Protein AF-A0A942GZS8-F1 (afdb_monomer_lite)

Foldseek 3Di:
DQKWKWFADPQQKIFIDSDPVCVVVVHGGPDIDRLVPDPLNVPWDDDPVRVVCRNVRHIDMGDDSPPPD

Secondary structure (DSSP, 8-state):
--EEEEEE-TTSEEEEESSHHHHHTTPPPSEEEETTT-HHHHTS---HHHHHHHHTT--EEEE-SSS--

Sequence (69 aa):
MAKIYARSNHIGWIHIWSRAEAYELGEPSEHFFNGRTDPRWAGVPLDEGQKAALAKGELIEVEDPGYLD

Radius of gyration: 10.91 Å; chains: 1; bounding box: 28×25×28 Å

pLDDT: mean 95.8, std 4.62, range [65.5, 98.5]

Structure (mmCIF, N/CA/C/O backbone):
data_AF-A0A942GZS8-F1
#
_entry.id   AF-A0A942GZS8-F1
#
loop_
_atom_site.group_PDB
_atom_site.id
_atom_site.type_symbol
_atom_site.label_atom_id
_atom_site.label_alt_id
_atom_site.label_comp_id
_atom_site.label_asym_id
_atom_site.label_entity_id
_atom_site.label_seq_id
_atom_site.pdbx_PDB_ins_code
_atom_site.Cartn_x
_atom_site.Cartn_y
_atom_site.Cartn_z
_atom_site.occupancy
_atom_site.B_iso_or_equiv
_atom_site.auth_seq_id
_atom_site.auth_comp_id
_atom_site.auth_asym_id
_atom_site.auth_atom_id
_atom_site.pdbx_PDB_model_num
ATOM 1 N N . MET A 1 1 ? 1.794 -0.081 17.641 1.00 65.50 1 MET A N 1
ATOM 2 C CA . MET A 1 1 ? 1.378 -0.401 16.265 1.00 65.50 1 MET A CA 1
ATOM 3 C C . MET A 1 1 ? 2.640 -0.578 15.451 1.00 65.50 1 MET A C 1
ATOM 5 O O . MET A 1 1 ? 3.553 0.229 15.615 1.00 65.50 1 MET A O 1
ATOM 9 N N . ALA A 1 2 ? 2.751 -1.679 14.709 1.00 89.88 2 ALA A N 1
ATOM 10 C CA . ALA A 1 2 ? 3.889 -1.914 13.827 1.00 89.88 2 ALA A CA 1
ATOM 11 C C . ALA A 1 2 ? 3.815 -0.967 12.619 1.00 89.88 2 ALA A C 1
ATOM 13 O O . ALA A 1 2 ? 2.748 -0.445 12.300 1.00 89.88 2 ALA A O 1
ATOM 14 N N . LYS A 1 3 ? 4.953 -0.711 11.974 1.00 95.44 3 LYS A N 1
ATOM 15 C CA . LYS A 1 3 ? 4.994 0.005 10.697 1.00 95.44 3 LYS A CA 1
ATOM 16 C C . LYS A 1 3 ? 5.042 -1.005 9.564 1.00 95.44 3 LYS A C 1
ATOM 18 O O . LYS A 1 3 ? 5.684 -2.043 9.700 1.00 95.44 3 LYS A O 1
ATOM 23 N N . ILE A 1 4 ? 4.404 -0.660 8.456 1.00 97.12 4 ILE A N 1
ATOM 24 C CA . ILE A 1 4 ? 4.452 -1.417 7.211 1.00 97.12 4 ILE A CA 1
ATOM 25 C C . ILE A 1 4 ? 4.795 -0.500 6.047 1.00 97.12 4 ILE A C 1
ATOM 27 O O . ILE A 1 4 ? 4.609 0.719 6.094 1.00 97.12 4 ILE A O 1
ATOM 31 N N . TYR A 1 5 ? 5.259 -1.119 4.974 1.00 98.25 5 TYR A N 1
ATOM 32 C CA . TYR A 1 5 ? 5.605 -0.467 3.729 1.00 98.25 5 TYR A CA 1
ATOM 33 C C . TYR A 1 5 ? 4.615 -0.897 2.661 1.00 98.25 5 TYR A C 1
ATOM 35 O O . TYR A 1 5 ? 4.443 -2.090 2.418 1.00 98.25 5 TYR A O 1
ATOM 43 N N . ALA A 1 6 ? 3.949 0.069 2.040 1.00 98.19 6 ALA A N 1
ATOM 44 C CA . ALA A 1 6 ? 2.873 -0.169 1.094 1.00 98.19 6 ALA A CA 1
ATOM 45 C C . ALA A 1 6 ? 3.188 0.426 -0.279 1.00 98.19 6 ALA A C 1
ATOM 47 O O . ALA A 1 6 ? 3.726 1.526 -0.392 1.00 98.19 6 ALA A O 1
ATOM 48 N N . ARG A 1 7 ? 2.803 -0.281 -1.342 1.00 98.19 7 ARG A N 1
ATOM 49 C CA . ARG A 1 7 ? 2.884 0.198 -2.728 1.00 98.19 7 ARG A CA 1
ATOM 50 C C . ARG A 1 7 ? 1.606 -0.147 -3.473 1.00 98.19 7 ARG A C 1
ATOM 52 O O . ARG A 1 7 ? 1.144 -1.282 -3.401 1.00 98.19 7 ARG A O 1
ATOM 59 N N . SER A 1 8 ? 1.081 0.790 -4.258 1.00 98.00 8 SER A N 1
ATOM 60 C CA . SER A 1 8 ? -0.005 0.503 -5.198 1.00 98.00 8 SER A CA 1
ATOM 61 C C . SER A 1 8 ? 0.541 0.125 -6.572 1.00 98.00 8 SER A C 1
ATOM 63 O O . SER A 1 8 ? 1.502 0.720 -7.063 1.00 98.00 8 SER A O 1
ATOM 65 N N . ASN A 1 9 ? -0.077 -0.856 -7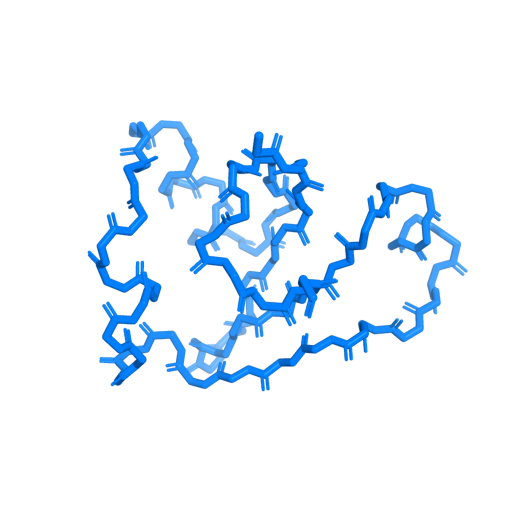.219 1.00 96.62 9 ASN A N 1
ATOM 66 C CA . ASN A 1 9 ? 0.170 -1.142 -8.627 1.00 96.62 9 ASN A CA 1
ATOM 67 C C . ASN A 1 9 ? -0.833 -0.410 -9.541 1.00 96.62 9 ASN A C 1
ATOM 69 O O . ASN A 1 9 ? -1.793 0.212 -9.091 1.00 96.62 9 ASN A O 1
ATOM 73 N N . HIS A 1 10 ? -0.635 -0.513 -10.858 1.00 94.50 10 HIS A N 1
ATOM 74 C CA . HIS A 1 10 ? -1.453 0.192 -11.854 1.00 94.50 10 HIS A CA 1
ATOM 75 C C . HIS A 1 10 ? -2.947 -0.201 -11.861 1.00 94.50 10 HIS A C 1
ATOM 77 O O . HIS A 1 10 ? -3.771 0.545 -12.385 1.00 94.50 10 HIS A O 1
ATOM 83 N N . ILE A 1 11 ? -3.314 -1.350 -11.282 1.00 94.88 11 ILE A N 1
ATOM 84 C CA . ILE A 1 11 ? -4.704 -1.834 -11.189 1.00 94.88 11 ILE A CA 1
ATOM 85 C C . ILE A 1 11 ? -5.363 -1.354 -9.880 1.00 94.88 11 ILE A C 1
ATOM 87 O O . ILE A 1 11 ? -6.584 -1.418 -9.733 1.00 94.88 11 ILE A O 1
ATOM 91 N N . GLY A 1 12 ? -4.584 -0.805 -8.943 1.00 95.25 12 GLY A N 1
ATOM 92 C CA . GLY A 1 12 ? -5.058 -0.345 -7.637 1.00 95.25 12 GLY A CA 1
ATOM 93 C C . GLY A 1 12 ? -5.016 -1.416 -6.550 1.00 95.25 12 GLY A C 1
ATOM 94 O O . GLY A 1 12 ? -5.707 -1.284 -5.539 1.00 95.25 12 GLY A O 1
ATOM 95 N N . TRP A 1 13 ? -4.236 -2.482 -6.748 1.00 97.94 13 TRP A N 1
ATOM 96 C CA . TRP A 1 13 ? -3.914 -3.389 -5.652 1.00 97.94 13 TRP A CA 1
ATOM 97 C C . TR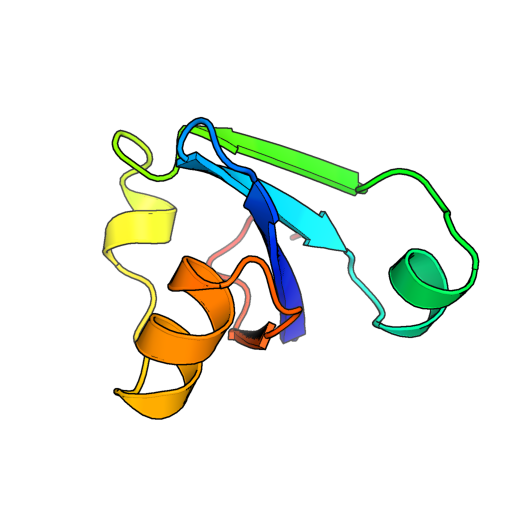P A 1 13 ? -2.782 -2.814 -4.816 1.00 97.94 13 TRP A C 1
ATOM 99 O O . TRP A 1 13 ? -1.811 -2.287 -5.363 1.00 97.94 13 TRP A O 1
ATOM 109 N N . ILE A 1 14 ? -2.911 -2.964 -3.505 1.00 98.25 14 ILE A N 1
ATOM 110 C CA . ILE A 1 14 ? -1.905 -2.582 -2.525 1.00 98.25 14 ILE A CA 1
ATOM 111 C C . ILE A 1 14 ? -1.092 -3.820 -2.181 1.00 98.25 14 ILE A C 1
ATOM 113 O O . ILE A 1 14 ? -1.658 -4.880 -1.931 1.00 98.25 14 ILE A O 1
ATOM 117 N N . HIS A 1 15 ? 0.223 -3.667 -2.184 1.00 98.50 15 HIS A N 1
ATOM 118 C CA . HIS A 1 15 ? 1.202 -4.654 -1.753 1.00 98.50 15 HIS A CA 1
ATOM 119 C C . HIS A 1 15 ? 1.853 -4.171 -0.460 1.00 98.50 15 HIS A C 1
ATOM 121 O O . HIS A 1 15 ? 2.146 -2.979 -0.361 1.00 98.50 15 HIS A O 1
ATOM 127 N N . ILE A 1 16 ? 2.077 -5.077 0.492 1.00 98.06 16 ILE A N 1
ATOM 128 C CA . ILE A 1 16 ? 2.600 -4.785 1.829 1.00 98.06 16 ILE A CA 1
ATOM 129 C C . ILE A 1 16 ? 3.873 -5.587 2.116 1.00 98.06 16 ILE A C 1
ATOM 131 O O . ILE A 1 16 ? 3.940 -6.783 1.824 1.00 98.06 16 ILE A O 1
ATOM 135 N N . TRP A 1 17 ? 4.835 -4.921 2.753 1.00 98.31 17 TRP A N 1
ATOM 136 C CA . TRP A 1 17 ? 6.031 -5.500 3.359 1.00 98.31 17 TRP A CA 1
ATOM 137 C C . TRP A 1 17 ? 6.197 -4.991 4.798 1.00 98.31 17 TRP A C 1
ATOM 139 O O . TRP A 1 17 ? 5.880 -3.841 5.099 1.00 98.31 17 TRP A O 1
ATOM 149 N N . SER A 1 18 ? 6.759 -5.817 5.672 1.00 96.50 18 SER A N 1
ATOM 150 C CA . SER A 1 18 ? 7.126 -5.502 7.058 1.00 96.50 18 SER A CA 1
ATOM 151 C C . SER A 1 18 ? 8.379 -4.633 7.160 1.00 96.50 18 SER A C 1
ATOM 153 O O . SER A 1 18 ? 8.593 -3.958 8.165 1.00 96.50 18 SER A O 1
ATOM 155 N N . ARG A 1 19 ? 9.214 -4.631 6.115 1.00 96.56 19 ARG A N 1
ATOM 156 C CA . ARG A 1 19 ? 10.474 -3.880 6.034 1.00 96.56 19 ARG A CA 1
ATOM 157 C C . ARG A 1 19 ? 10.716 -3.345 4.622 1.00 96.56 19 ARG A C 1
ATOM 159 O O . ARG A 1 19 ? 10.421 -4.037 3.646 1.00 96.56 19 ARG A O 1
ATOM 166 N N . ALA A 1 20 ? 11.264 -2.137 4.506 1.00 97.25 20 ALA A N 1
ATOM 167 C CA . ALA A 1 20 ? 11.515 -1.486 3.218 1.00 97.25 20 ALA A CA 1
ATOM 168 C C . ALA A 1 20 ? 12.537 -2.258 2.372 1.00 97.25 20 ALA A C 1
ATOM 170 O O . ALA A 1 20 ? 12.371 -2.393 1.160 1.00 97.25 20 ALA A O 1
ATOM 171 N N . GLU A 1 21 ? 13.553 -2.834 3.016 1.00 97.69 21 GLU A N 1
ATOM 172 C CA . GLU A 1 21 ? 14.644 -3.546 2.350 1.00 97.69 21 GLU A CA 1
ATOM 173 C C . GLU A 1 21 ? 14.142 -4.763 1.564 1.00 97.69 21 GLU A C 1
ATOM 175 O O . GLU A 1 21 ? 14.719 -5.114 0.539 1.00 97.69 21 GLU A O 1
ATOM 180 N N . ALA A 1 22 ? 13.050 -5.400 2.005 1.00 97.31 22 ALA A N 1
ATOM 181 C CA . ALA A 1 22 ? 12.453 -6.524 1.285 1.00 97.31 22 ALA A CA 1
ATOM 182 C C . ALA A 1 22 ? 11.961 -6.090 -0.106 1.00 97.31 22 ALA A C 1
ATOM 184 O O . ALA A 1 22 ? 12.225 -6.766 -1.100 1.00 97.31 22 ALA A O 1
ATOM 185 N N . TYR A 1 23 ? 11.323 -4.921 -0.203 1.00 96.69 23 TYR A N 1
ATOM 186 C CA . TYR A 1 23 ? 10.933 -4.352 -1.491 1.00 96.69 23 TYR A CA 1
ATOM 187 C C . TYR A 1 23 ? 12.155 -4.016 -2.359 1.00 96.69 23 TYR A C 1
ATOM 189 O O . TYR A 1 23 ? 12.177 -4.349 -3.544 1.00 96.69 23 TYR A O 1
ATOM 197 N N . GLU A 1 24 ? 13.186 -3.394 -1.780 1.00 96.31 24 GLU A N 1
ATOM 198 C CA . GLU A 1 24 ? 14.399 -2.991 -2.510 1.00 96.31 24 GLU A CA 1
ATOM 199 C C . GLU A 1 24 ? 15.182 -4.184 -3.076 1.00 96.31 24 GLU A C 1
ATOM 201 O O . GLU A 1 24 ? 15.735 -4.105 -4.173 1.00 96.31 24 GLU A O 1
ATOM 206 N N . LEU A 1 25 ? 15.185 -5.308 -2.357 1.00 97.56 25 LEU A N 1
ATOM 207 C CA . LEU A 1 25 ? 15.795 -6.566 -2.790 1.00 97.56 25 LEU A CA 1
ATOM 208 C C . LEU A 1 25 ? 14.929 -7.349 -3.792 1.00 97.56 25 LEU A C 1
ATOM 210 O O . LEU A 1 25 ? 15.356 -8.395 -4.285 1.00 97.56 25 LEU A O 1
ATOM 214 N N . GLY A 1 26 ? 13.729 -6.857 -4.114 1.00 96.69 26 GLY A N 1
ATOM 215 C CA . GLY A 1 26 ? 12.792 -7.529 -5.011 1.00 96.69 26 GLY A CA 1
ATOM 216 C C . GLY A 1 26 ? 12.130 -8.763 -4.393 1.00 96.69 26 GLY A C 1
ATOM 217 O O . GLY A 1 26 ? 11.691 -9.650 -5.127 1.00 96.69 26 GLY A O 1
ATOM 218 N N . GLU A 1 27 ? 12.062 -8.842 -3.063 1.00 97.88 27 GLU A N 1
ATOM 219 C CA . GLU A 1 27 ? 11.334 -9.897 -2.361 1.00 97.88 27 GLU A CA 1
ATOM 220 C C . GLU A 1 27 ? 9.814 -9.744 -2.584 1.00 97.88 27 GLU A C 1
ATOM 222 O O . GLU A 1 27 ? 9.295 -8.625 -2.720 1.00 97.88 27 GLU A O 1
ATOM 227 N N . PRO A 1 28 ? 9.060 -10.858 -2.624 1.00 97.44 28 PRO A N 1
ATOM 228 C CA . PRO A 1 28 ? 7.607 -10.802 -2.735 1.00 97.44 28 PRO A CA 1
ATOM 229 C C . PRO A 1 28 ? 6.979 -10.069 -1.541 1.00 97.44 28 PRO A C 1
ATOM 231 O O . PRO A 1 28 ? 7.459 -10.166 -0.415 1.00 97.44 28 PRO A O 1
ATOM 234 N N . SER A 1 29 ? 5.871 -9.366 -1.789 1.00 97.62 29 SER A N 1
ATOM 235 C CA . SER A 1 29 ? 5.055 -8.769 -0.726 1.00 97.62 29 SER A CA 1
ATOM 236 C C . SER A 1 29 ? 4.449 -9.849 0.166 1.00 97.62 29 SER A C 1
ATOM 238 O O . SER A 1 29 ? 3.913 -10.832 -0.349 1.00 97.62 29 SER A O 1
ATOM 240 N N . GLU A 1 30 ? 4.459 -9.632 1.478 1.00 97.62 30 GLU A N 1
ATOM 241 C CA . GLU A 1 30 ? 3.873 -10.543 2.473 1.00 97.62 30 GLU A CA 1
ATOM 242 C C . GLU A 1 30 ? 2.345 -10.577 2.386 1.00 97.62 30 GLU A C 1
ATOM 244 O O . GLU A 1 30 ? 1.720 -11.609 2.630 1.00 97.62 30 GLU A O 1
ATOM 249 N N . HIS A 1 31 ? 1.736 -9.459 1.987 1.00 97.31 31 HIS A N 1
ATOM 250 C CA . HIS A 1 31 ? 0.297 -9.358 1.795 1.00 97.31 31 HIS A CA 1
ATOM 251 C C . HIS A 1 31 ? -0.050 -8.457 0.607 1.00 97.31 31 HIS A C 1
ATOM 253 O O . HIS A 1 31 ? 0.703 -7.545 0.259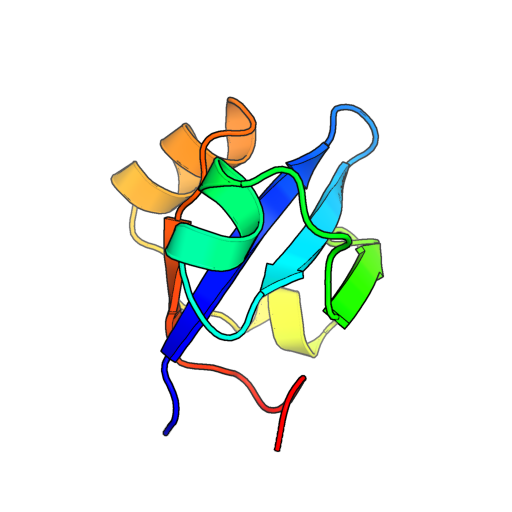 1.00 97.31 31 HIS A O 1
ATOM 259 N N . PHE A 1 32 ? -1.192 -8.713 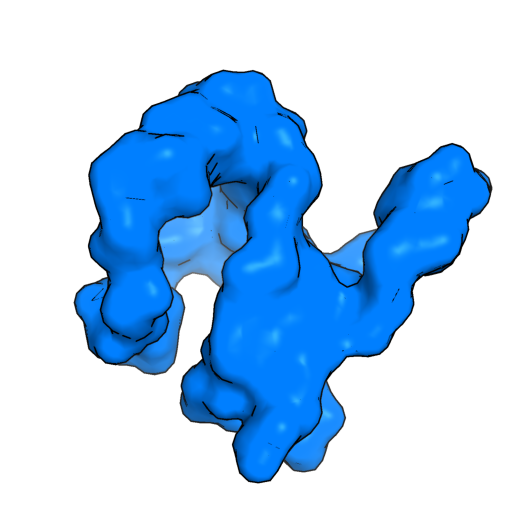-0.034 1.00 97.12 32 PHE A N 1
ATOM 260 C CA . PHE A 1 32 ? -1.712 -7.860 -1.097 1.00 97.12 32 PHE A CA 1
ATOM 261 C C . PHE A 1 32 ? -3.235 -7.977 -1.221 1.00 97.12 32 PHE A C 1
ATOM 263 O O . PHE A 1 32 ? -3.808 -9.050 -1.039 1.00 97.1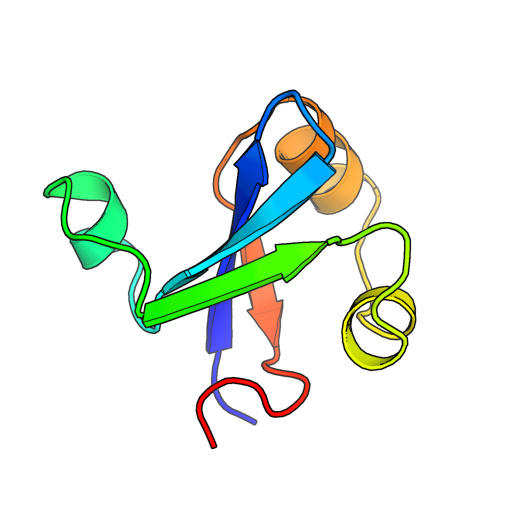2 32 PHE A O 1
ATOM 270 N N . PHE A 1 33 ? -3.897 -6.868 -1.545 1.00 97.94 33 PHE A N 1
ATOM 271 C CA . PHE A 1 33 ? -5.359 -6.785 -1.630 1.00 97.94 33 PHE A CA 1
ATOM 272 C C . PHE A 1 33 ? -5.800 -5.666 -2.576 1.00 97.94 33 PHE A C 1
ATOM 274 O O . PHE A 1 33 ? -5.007 -4.829 -3.008 1.00 97.94 33 PHE A O 1
ATOM 281 N N . ASN A 1 3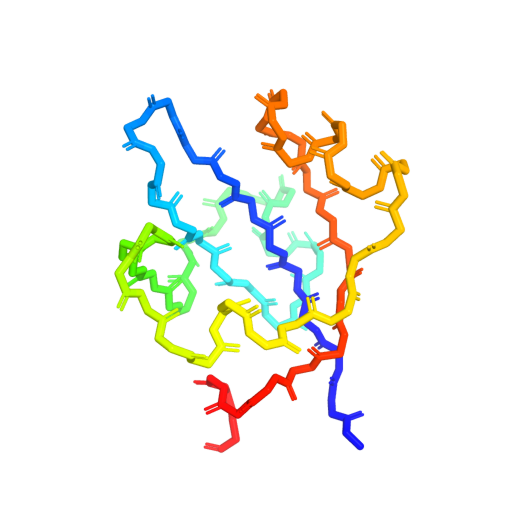4 ? -7.093 -5.625 -2.898 1.00 97.50 34 ASN A N 1
ATOM 282 C CA . ASN A 1 34 ? -7.670 -4.537 -3.681 1.00 97.50 34 ASN A CA 1
ATOM 283 C C . ASN A 1 34 ? -7.905 -3.299 -2.798 1.00 97.50 34 ASN A C 1
ATOM 285 O O . ASN A 1 34 ? -8.849 -3.261 -2.005 1.00 97.50 34 ASN A O 1
ATOM 289 N N . GLY A 1 35 ? -7.083 -2.262 -2.978 1.00 96.31 35 GLY A N 1
ATOM 290 C CA . GLY A 1 35 ? -7.136 -1.040 -2.169 1.00 96.31 35 GLY A CA 1
ATOM 291 C C . GLY A 1 35 ? -8.411 -0.216 -2.341 1.00 96.31 35 GLY A C 1
ATOM 292 O O . GLY A 1 35 ? -8.683 0.656 -1.525 1.00 96.31 35 GLY A O 1
ATOM 293 N N . ARG A 1 36 ? -9.214 -0.477 -3.382 1.00 94.56 36 ARG A N 1
ATOM 294 C CA . ARG A 1 36 ? -10.490 0.227 -3.607 1.00 94.56 36 ARG A CA 1
ATOM 295 C C . ARG A 1 36 ? -11.637 -0.330 -2.774 1.00 94.56 36 ARG A C 1
ATOM 297 O O . ARG A 1 36 ? -12.656 0.338 -2.636 1.00 94.56 36 ARG A O 1
ATOM 304 N N . THR A 1 37 ? -11.508 -1.563 -2.295 1.00 96.69 37 THR A N 1
ATOM 305 C CA . THR A 1 37 ? -12.595 -2.284 -1.620 1.00 96.69 37 THR A CA 1
ATOM 306 C C . THR A 1 37 ? -12.249 -2.686 -0.197 1.00 96.69 37 THR A C 1
ATOM 308 O O . THR A 1 37 ? -13.150 -3.080 0.536 1.00 96.69 37 THR A O 1
ATOM 311 N N . ASP A 1 38 ? -10.975 -2.625 0.193 1.00 97.62 38 ASP A N 1
ATOM 312 C CA . ASP A 1 38 ? -10.569 -3.023 1.533 1.00 97.62 38 ASP A CA 1
ATOM 313 C C . ASP A 1 38 ? -10.939 -1.947 2.580 1.00 97.62 38 ASP A C 1
ATOM 315 O O . ASP A 1 38 ? -10.472 -0.805 2.490 1.00 97.62 38 ASP A O 1
ATOM 319 N N . PRO A 1 39 ? -11.777 -2.283 3.580 1.00 96.12 39 PRO A N 1
ATOM 320 C CA . PRO A 1 39 ? -12.227 -1.323 4.582 1.00 96.12 39 PRO A CA 1
ATOM 321 C C . PRO A 1 39 ? -11.135 -0.942 5.589 1.00 96.12 39 PRO A C 1
ATOM 323 O O . PRO A 1 39 ? -11.188 0.162 6.128 1.00 96.12 39 PRO A O 1
ATOM 326 N N . ARG A 1 40 ? -10.149 -1.816 5.847 1.00 95.50 40 ARG A N 1
ATOM 327 C CA . ARG A 1 40 ? -9.013 -1.496 6.725 1.00 95.50 40 ARG A CA 1
ATOM 328 C C . ARG A 1 40 ? -8.124 -0.470 6.038 1.00 95.50 40 ARG A C 1
ATOM 330 O O . ARG A 1 40 ? -7.761 0.524 6.654 1.00 95.50 40 ARG A O 1
ATOM 337 N N . TRP A 1 41 ? -7.855 -0.658 4.743 1.00 96.50 41 TRP A N 1
ATOM 338 C CA . TRP A 1 41 ? -7.080 0.291 3.941 1.00 96.50 41 TRP A CA 1
ATOM 339 C C . TRP A 1 41 ? -7.757 1.654 3.826 1.00 96.50 41 TRP A C 1
ATOM 341 O O . TRP A 1 41 ? -7.102 2.680 3.978 1.00 96.50 41 TRP A O 1
ATOM 351 N N . ALA A 1 42 ? -9.073 1.674 3.605 1.00 95.06 42 ALA A N 1
ATOM 352 C CA . ALA A 1 42 ? -9.840 2.915 3.512 1.00 95.06 42 ALA A CA 1
ATOM 353 C C . ALA A 1 42 ? -9.768 3.771 4.793 1.00 95.06 42 ALA A C 1
ATOM 355 O O . ALA A 1 42 ? -9.954 4.985 4.725 1.00 95.06 42 ALA A O 1
ATOM 356 N N . GLY A 1 43 ? -9.507 3.145 5.946 1.00 94.06 43 GLY A N 1
ATOM 357 C CA . GLY A 1 43 ? -9.333 3.812 7.235 1.00 94.06 43 GLY A CA 1
ATOM 358 C C . GLY A 1 43 ? -7.903 4.263 7.547 1.00 94.06 43 GLY A C 1
ATOM 359 O O . GLY A 1 43 ? -7.709 4.919 8.569 1.00 94.06 43 GLY A O 1
ATOM 360 N N . VAL A 1 44 ? -6.908 3.933 6.712 1.00 95.19 44 VAL A N 1
ATOM 361 C CA . VAL A 1 44 ? -5.509 4.314 6.960 1.00 95.19 44 VAL A CA 1
ATOM 362 C C . VAL A 1 44 ? -5.348 5.830 6.781 1.00 95.19 44 VAL A C 1
ATOM 364 O O . VAL A 1 44 ? -5.652 6.357 5.705 1.00 95.19 44 VAL A O 1
ATOM 367 N N . PRO A 1 45 ? -4.858 6.559 7.800 1.00 95.06 45 PRO A N 1
ATOM 368 C CA . PRO A 1 45 ? -4.604 7.985 7.674 1.00 95.06 45 PRO A CA 1
ATOM 369 C C . PRO A 1 45 ? -3.378 8.213 6.780 1.00 95.06 45 PRO A C 1
ATOM 371 O O . PRO A 1 45 ? -2.253 7.920 7.172 1.00 95.06 45 PRO A O 1
ATOM 374 N N . LEU A 1 46 ? -3.607 8.748 5.579 1.00 95.81 46 LEU A N 1
ATOM 375 C CA . LEU A 1 46 ? -2.551 9.152 4.649 1.00 95.81 46 LEU A CA 1
ATOM 376 C C . LEU A 1 46 ? -2.505 10.674 4.528 1.00 95.81 46 LEU A C 1
ATOM 378 O O . LEU A 1 46 ? -3.541 11.315 4.310 1.00 95.81 46 LEU A O 1
ATOM 382 N N . ASP A 1 47 ? -1.308 11.245 4.598 1.00 96.62 47 ASP A N 1
ATOM 383 C CA . ASP A 1 47 ? -1.081 12.630 4.200 1.00 96.62 47 ASP A CA 1
ATOM 384 C C . ASP A 1 47 ? -1.096 12.792 2.664 1.00 96.62 47 ASP A C 1
ATOM 386 O O . ASP A 1 47 ? -1.134 11.825 1.897 1.00 96.62 47 ASP A O 1
ATOM 390 N N . GLU A 1 48 ? -1.110 14.038 2.186 1.00 96.75 48 GLU A N 1
ATOM 391 C CA . GLU A 1 48 ? -1.163 14.330 0.746 1.00 96.75 48 GLU A CA 1
ATOM 392 C C . GLU A 1 48 ? 0.083 13.844 -0.015 1.00 96.75 48 GLU A C 1
ATOM 394 O O . GLU A 1 48 ? -0.018 13.454 -1.181 1.00 96.75 48 GLU A O 1
ATOM 399 N N . GLY A 1 49 ? 1.248 13.816 0.637 1.00 97.81 49 GLY A N 1
ATOM 400 C CA . GLY A 1 49 ? 2.487 13.300 0.061 1.00 97.81 49 GLY A CA 1
ATOM 401 C C . GLY A 1 49 ? 2.425 11.788 -0.136 1.00 97.81 49 GLY A C 1
ATOM 402 O O . GLY A 1 49 ? 2.700 11.300 -1.232 1.00 97.81 49 GLY A O 1
ATOM 403 N N . GLN A 1 50 ? 1.977 11.055 0.882 1.00 97.69 50 GLN A N 1
ATOM 404 C CA . GLN A 1 50 ? 1.771 9.609 0.834 1.00 97.69 50 GLN A CA 1
ATOM 405 C C . GLN A 1 50 ? 0.722 9.227 -0.214 1.00 97.69 50 GLN A C 1
ATOM 407 O O . GLN A 1 50 ? 0.946 8.301 -0.991 1.00 97.69 50 GLN A O 1
ATOM 412 N N . LYS A 1 51 ? -0.395 9.963 -0.306 1.00 96.19 51 LYS A N 1
ATOM 413 C CA . LYS A 1 51 ? -1.401 9.744 -1.362 1.00 96.19 51 LYS A CA 1
ATOM 414 C C . LYS A 1 51 ? -0.801 9.910 -2.756 1.00 96.19 51 LYS A C 1
ATOM 416 O O . LYS A 1 51 ? -1.031 9.069 -3.626 1.00 96.19 51 LYS A O 1
ATOM 421 N N . ALA A 1 52 ? -0.030 10.976 -2.973 1.00 97.31 52 ALA A N 1
ATOM 422 C CA . ALA A 1 52 ? 0.599 11.248 -4.260 1.00 97.31 52 ALA A CA 1
ATOM 423 C C . ALA A 1 52 ? 1.663 10.198 -4.623 1.00 97.31 52 ALA A C 1
ATOM 425 O O . ALA A 1 52 ? 1.701 9.742 -5.766 1.00 97.31 52 ALA A O 1
ATOM 426 N N . ALA A 1 53 ? 2.493 9.792 -3.660 1.00 97.50 53 ALA A N 1
ATOM 427 C CA . ALA A 1 53 ? 3.497 8.744 -3.823 1.00 97.50 53 ALA A CA 1
ATOM 428 C C . ALA A 1 53 ? 2.841 7.398 -4.169 1.00 97.50 53 ALA A C 1
ATOM 430 O O . ALA A 1 53 ? 3.163 6.771 -5.181 1.00 97.50 53 ALA A O 1
ATOM 431 N N . LEU A 1 54 ? 1.818 7.001 -3.409 1.00 96.56 54 LEU A N 1
ATOM 432 C CA . LEU A 1 54 ? 1.071 5.773 -3.655 1.00 96.56 54 LEU A CA 1
ATOM 433 C C . LEU A 1 54 ? 0.403 5.773 -5.040 1.00 96.56 54 LEU A C 1
ATOM 435 O O . LEU A 1 54 ? 0.439 4.762 -5.739 1.00 96.56 54 LEU A O 1
ATOM 439 N N . ALA A 1 55 ? -0.157 6.907 -5.474 1.00 94.62 55 ALA A N 1
ATOM 440 C CA . ALA A 1 55 ? -0.750 7.054 -6.805 1.00 94.62 55 ALA A CA 1
ATOM 441 C C . ALA A 1 55 ? 0.275 6.898 -7.945 1.00 94.62 55 ALA A C 1
ATOM 443 O O . ALA A 1 55 ? -0.084 6.451 -9.035 1.00 94.62 55 ALA A O 1
ATOM 444 N N . LYS A 1 56 ? 1.549 7.223 -7.696 1.00 96.94 56 LYS A N 1
ATOM 445 C CA . LYS A 1 56 ? 2.668 6.983 -8.623 1.00 96.94 56 LYS A CA 1
ATOM 446 C C . LYS A 1 56 ? 3.232 5.561 -8.534 1.00 96.94 56 LYS A C 1
ATOM 448 O O . LYS A 1 56 ? 4.101 5.199 -9.325 1.00 96.94 56 LYS A O 1
ATOM 453 N N . GLY A 1 57 ? 2.743 4.750 -7.597 1.00 97.00 57 GLY A N 1
ATOM 454 C CA . GLY A 1 57 ? 3.287 3.428 -7.307 1.00 97.00 57 GLY A CA 1
ATOM 455 C C . GLY A 1 57 ? 4.653 3.484 -6.624 1.00 97.00 57 GLY A C 1
ATOM 456 O O . GLY A 1 57 ? 5.460 2.571 -6.805 1.00 97.00 57 GLY A O 1
ATOM 457 N N . GLU A 1 58 ? 4.924 4.551 -5.876 1.00 97.88 58 GLU A N 1
ATOM 458 C CA . GLU A 1 58 ? 6.073 4.654 -4.979 1.00 97.88 58 GLU A CA 1
ATOM 459 C C . GLU A 1 58 ? 5.772 3.911 -3.664 1.00 97.88 58 GLU A C 1
ATOM 461 O O . GLU A 1 58 ? 4.608 3.699 -3.304 1.00 97.88 58 GLU A O 1
ATOM 466 N N . LEU A 1 59 ? 6.827 3.472 -2.975 1.00 98.19 59 LEU A N 1
ATOM 467 C CA . LEU A 1 59 ? 6.717 2.827 -1.669 1.00 98.19 59 LEU A CA 1
ATOM 468 C C . LEU A 1 59 ? 6.480 3.898 -0.596 1.00 98.19 59 LEU A C 1
ATOM 470 O O . LEU A 1 59 ? 7.210 4.887 -0.543 1.00 98.19 59 LEU A O 1
ATOM 474 N N . ILE A 1 60 ? 5.485 3.692 0.262 1.00 98.19 60 ILE A N 1
ATOM 475 C CA . ILE A 1 60 ? 5.185 4.565 1.401 1.00 98.19 60 ILE A CA 1
ATOM 476 C C . ILE A 1 60 ? 5.264 3.785 2.710 1.00 98.19 60 ILE A C 1
ATOM 478 O O . ILE A 1 60 ? 4.987 2.591 2.737 1.00 98.19 60 ILE A O 1
ATOM 482 N N . GLU A 1 61 ? 5.602 4.467 3.798 1.00 97.88 61 GLU A N 1
ATOM 483 C CA . GLU A 1 61 ? 5.538 3.920 5.155 1.00 97.88 61 GLU A CA 1
ATOM 484 C C . GLU A 1 61 ? 4.228 4.358 5.821 1.00 97.88 61 GLU A C 1
ATOM 486 O O . GLU A 1 61 ? 3.881 5.541 5.764 1.00 97.88 61 GLU A O 1
ATOM 491 N N . VAL A 1 62 ? 3.507 3.422 6.444 1.00 96.44 62 VAL A N 1
ATOM 492 C CA . VAL A 1 62 ? 2.266 3.683 7.193 1.00 96.44 62 VAL A CA 1
ATOM 493 C C . VAL A 1 62 ? 2.218 2.841 8.470 1.00 96.44 62 VAL A C 1
ATOM 495 O O . VAL A 1 62 ? 2.911 1.830 8.589 1.00 96.44 62 VAL A O 1
ATOM 498 N N . GLU A 1 63 ? 1.402 3.251 9.439 1.00 96.06 63 GLU A N 1
ATOM 499 C CA . GLU A 1 63 ? 1.069 2.384 10.575 1.00 96.06 63 GLU A CA 1
ATOM 500 C C . GLU A 1 63 ? 0.231 1.197 10.091 1.00 96.06 63 GLU A C 1
ATOM 502 O O . GLU A 1 63 ? -0.659 1.366 9.255 1.00 96.06 63 GLU A O 1
ATOM 507 N N . ASP A 1 64 ? 0.517 0.001 10.604 1.00 95.31 64 ASP A N 1
ATOM 508 C CA . ASP A 1 64 ? -0.216 -1.206 10.240 1.00 95.31 64 ASP A CA 1
ATOM 509 C C . ASP A 1 64 ? -1.642 -1.170 10.820 1.00 95.31 64 ASP A C 1
ATOM 511 O O . ASP A 1 64 ? -1.797 -1.150 12.045 1.00 95.31 64 ASP A O 1
ATOM 515 N N . PRO A 1 65 ? -2.700 -1.198 9.986 1.00 93.06 65 PRO A N 1
ATOM 516 C CA . PRO A 1 65 ? -4.076 -1.355 10.452 1.00 93.06 65 PRO A CA 1
ATOM 517 C C . PRO A 1 65 ? -4.434 -2.817 10.805 1.00 93.06 65 PRO A C 1
ATOM 519 O O . PRO A 1 65 ? -5.618 -3.130 10.961 1.00 93.06 65 PRO A O 1
ATOM 522 N N . GLY A 1 66 ? -3.447 -3.715 10.889 1.00 94.25 66 GLY A N 1
ATOM 523 C CA . GLY A 1 66 ? -3.590 -5.115 11.295 1.00 94.25 66 GLY A CA 1
ATOM 524 C C . GLY A 1 66 ? -3.542 -6.100 10.126 1.00 94.25 66 GLY A C 1
ATOM 525 O O . GLY A 1 66 ? -4.352 -7.029 10.058 1.00 94.25 66 GLY A O 1
ATOM 526 N N . TYR A 1 67 ? -2.666 -5.865 9.148 1.00 94.50 67 TYR A N 1
ATOM 527 C CA . TYR A 1 67 ? -2.392 -6.804 8.061 1.00 94.50 67 TYR A CA 1
ATOM 528 C C . TYR A 1 67 ? -1.322 -7.831 8.421 1.00 94.50 67 TYR A C 1
ATOM 530 O O . TYR A 1 67 ? -1.417 -8.955 7.927 1.00 94.50 67 TYR A O 1
ATOM 538 N N . LEU A 1 68 ? -0.326 -7.457 9.233 1.00 91.62 68 LEU A N 1
ATOM 539 C CA . LEU A 1 68 ? 0.802 -8.319 9.604 1.00 91.62 68 LEU A CA 1
ATOM 540 C C . LEU A 1 68 ? 0.851 -8.662 11.109 1.00 91.62 68 LEU A C 1
ATOM 542 O O . LEU A 1 68 ? 1.840 -9.245 11.554 1.00 91.62 68 LEU A O 1
ATOM 546 N N . ASP A 1 69 ? -0.192 -8.302 11.868 1.00 77.31 69 ASP A N 1
ATOM 547 C CA . ASP A 1 69 ? -0.386 -8.664 13.287 1.00 77.31 69 ASP A CA 1
ATOM 548 C C . ASP A 1 69 ? -0.655 -10.169 13.505 1.00 77.31 69 ASP A C 1
ATOM 550 O O . ASP A 1 69 ? -1.434 -10.772 12.723 1.00 77.31 69 ASP A O 1
#